Protein AF-A0A2G1XJL2-F1 (afdb_monomer_lite)

Radius of gyration: 14.79 Å; chains: 1; bounding box: 33×24×44 Å

Organism: Streptomyces cinnamoneus (NCBI:txid53446)

Foldseek 3Di:
DVVVVVVVLVVLLQVLLVVLLVLLVVLVPDDPVVSLVSSVVVLLVVLVVQLVVCPPDPCSVVSSVSSSVSNVNSNVVVSVVDDPDDPD

Sequence (88 aa):
MVVLALAALAVAFTTAFAFGRLVTWLTRGLPRVAGVLLSVLVTFASAYAVVWLTWPSYLSVLFMLLWWAGSLSGNVAAWLRRPAGRHA

Structure (mmCIF, N/CA/C/O backbone):
data_AF-A0A2G1XJL2-F1
#
_entry.id   AF-A0A2G1XJL2-F1
#
loop_
_atom_site.group_PDB
_atom_site.id
_atom_site.type_symbol
_atom_site.label_atom_id
_atom_site.label_alt_id
_atom_site.label_comp_id
_atom_site.label_asym_id
_atom_site.label_entity_id
_atom_site.label_seq_id
_atom_site.pdbx_PDB_ins_code
_atom_site.Cartn_x
_atom_site.Cartn_y
_atom_site.Cartn_z
_atom_site.occupancy
_atom_site.B_iso_or_equiv
_atom_site.auth_seq_id
_atom_site.auth_comp_id
_atom_site.auth_asym_id
_atom_site.auth_atom_id
_atom_site.pdbx_PDB_model_num
ATOM 1 N N . MET A 1 1 ? 13.308 12.346 -19.737 1.00 64.00 1 MET A N 1
ATOM 2 C CA . MET A 1 1 ? 12.908 10.946 -19.453 1.00 64.00 1 MET A CA 1
ATOM 3 C C . MET A 1 1 ? 12.857 10.631 -17.956 1.00 64.00 1 MET A C 1
ATOM 5 O O . MET A 1 1 ? 11.845 10.112 -17.513 1.00 64.00 1 MET A O 1
ATOM 9 N N . VAL A 1 2 ? 13.862 11.014 -17.157 1.00 76.69 2 VAL A N 1
ATOM 10 C CA . VAL A 1 2 ? 13.895 10.759 -15.695 1.00 76.69 2 VAL A CA 1
ATOM 11 C C . VAL A 1 2 ? 12.68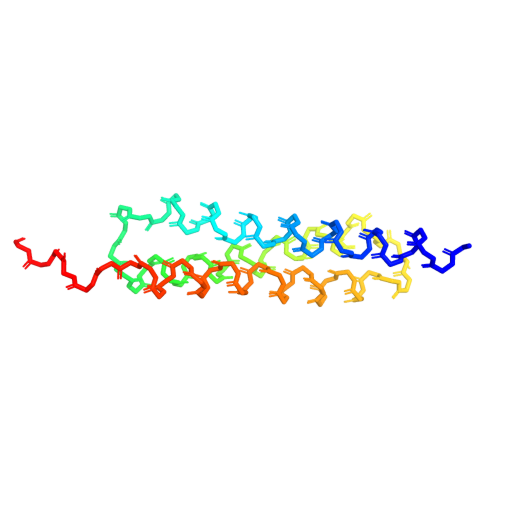8 11.338 -14.935 1.00 76.69 2 VAL A C 1
ATOM 13 O O . VAL A 1 2 ? 12.088 10.645 -14.123 1.00 76.69 2 VAL A O 1
ATOM 16 N N . VAL A 1 3 ? 12.271 12.571 -15.243 1.00 81.94 3 VAL A N 1
ATOM 17 C CA . VAL A 1 3 ? 11.124 13.228 -14.576 1.00 81.94 3 VAL A CA 1
ATOM 18 C C . VAL A 1 3 ? 9.808 12.468 -14.790 1.00 81.94 3 VAL A C 1
ATOM 20 O O . VAL A 1 3 ? 9.039 12.294 -13.852 1.00 81.94 3 VAL A O 1
ATOM 23 N N . LEU A 1 4 ? 9.571 11.964 -16.006 1.00 82.12 4 LEU A N 1
ATOM 24 C CA . LEU A 1 4 ? 8.383 11.166 -16.335 1.00 82.12 4 LEU A CA 1
ATOM 25 C C . LEU A 1 4 ? 8.363 9.832 -15.576 1.00 82.12 4 LEU A C 1
ATOM 27 O O . LEU A 1 4 ? 7.320 9.435 -15.063 1.00 82.12 4 LEU A O 1
ATOM 31 N N . ALA A 1 5 ? 9.517 9.171 -15.452 1.00 78.56 5 ALA A N 1
ATOM 32 C CA . ALA A 1 5 ? 9.638 7.931 -14.687 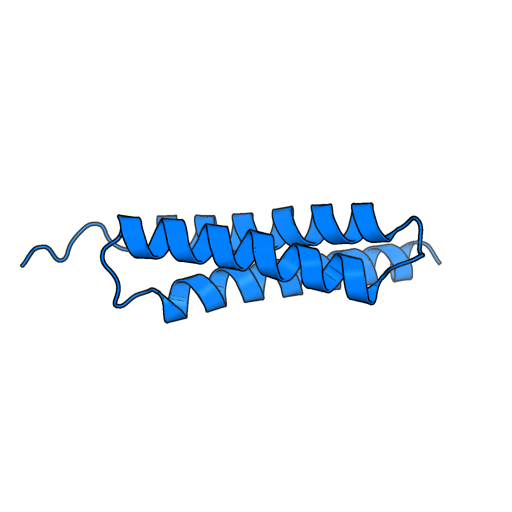1.00 78.56 5 ALA A CA 1
ATOM 33 C C . ALA A 1 5 ? 9.381 8.155 -13.186 1.00 78.56 5 ALA A C 1
ATOM 35 O O . ALA A 1 5 ? 8.654 7.387 -12.560 1.00 78.56 5 ALA A O 1
ATOM 36 N N . LEU A 1 6 ? 9.912 9.243 -12.619 1.00 82.56 6 LEU A N 1
ATOM 37 C CA . LEU A 1 6 ? 9.658 9.622 -11.226 1.00 82.56 6 LEU A CA 1
ATOM 38 C C . LEU A 1 6 ? 8.184 9.968 -10.984 1.00 82.56 6 LEU A C 1
ATOM 40 O O . LEU A 1 6 ? 7.614 9.536 -9.984 1.00 82.56 6 LEU A O 1
ATOM 44 N N . ALA A 1 7 ? 7.549 10.689 -11.911 1.00 85.19 7 ALA A N 1
ATOM 45 C CA . ALA A 1 7 ? 6.125 10.994 -11.834 1.00 85.19 7 ALA A CA 1
ATOM 46 C C . ALA A 1 7 ? 5.273 9.714 -11.857 1.00 85.19 7 ALA A C 1
ATOM 48 O O . ALA A 1 7 ? 4.372 9.567 -11.036 1.00 85.19 7 ALA A O 1
ATOM 49 N N . ALA A 1 8 ? 5.595 8.752 -12.726 1.00 82.88 8 ALA A N 1
ATOM 50 C CA . ALA A 1 8 ? 4.893 7.471 -12.787 1.00 82.88 8 ALA A CA 1
ATOM 51 C C . ALA A 1 8 ? 5.030 6.662 -11.483 1.00 82.88 8 ALA A C 1
ATOM 53 O O . ALA A 1 8 ? 4.040 6.128 -10.981 1.00 82.88 8 ALA A O 1
ATOM 54 N N . LEU A 1 9 ? 6.230 6.623 -10.892 1.00 83.50 9 LEU A N 1
ATOM 55 C CA . LEU A 1 9 ? 6.468 5.971 -9.598 1.00 83.50 9 LEU A CA 1
ATOM 56 C C . LEU A 1 9 ? 5.696 6.655 -8.461 1.00 83.50 9 LEU A C 1
ATOM 58 O O . LEU A 1 9 ? 5.085 5.977 -7.635 1.00 83.50 9 LEU A O 1
ATOM 62 N N . ALA A 1 10 ? 5.668 7.990 -8.441 1.00 86.44 10 ALA A N 1
ATOM 63 C CA . ALA A 1 10 ? 4.908 8.758 -7.460 1.00 86.44 10 ALA A CA 1
ATOM 64 C C . ALA A 1 10 ? 3.394 8.517 -7.590 1.00 86.44 10 ALA A C 1
ATOM 66 O O . ALA A 1 10 ? 2.704 8.349 -6.582 1.00 86.44 10 ALA A O 1
ATOM 67 N N . VAL A 1 11 ? 2.871 8.436 -8.817 1.00 87.25 11 VAL A N 1
ATOM 68 C CA . VAL A 1 11 ? 1.460 8.110 -9.078 1.00 87.25 11 VAL A CA 1
ATOM 69 C C . VAL A 1 11 ? 1.138 6.688 -8.617 1.00 87.25 11 VAL A C 1
ATOM 71 O O . VAL A 1 11 ? 0.151 6.482 -7.913 1.00 87.25 11 VAL A O 1
ATOM 74 N N . ALA A 1 12 ? 1.986 5.707 -8.928 1.00 84.75 12 ALA A N 1
ATOM 75 C CA . ALA A 1 12 ? 1.800 4.333 -8.463 1.00 84.75 12 ALA A CA 1
ATOM 76 C C 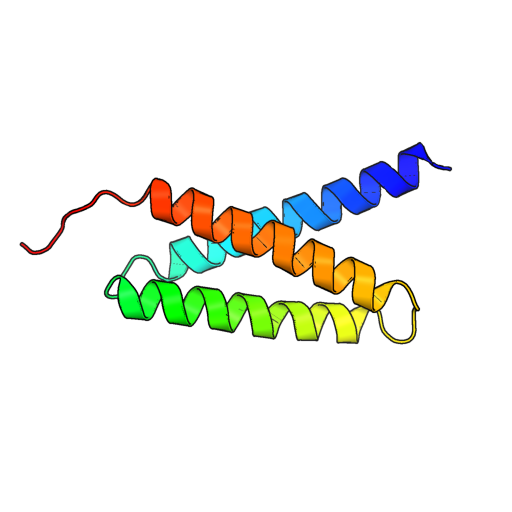. ALA A 1 12 ? 1.772 4.250 -6.927 1.00 84.75 12 ALA A C 1
ATOM 78 O O . ALA A 1 12 ? 0.867 3.645 -6.349 1.00 84.75 12 ALA A O 1
ATOM 79 N N . PHE A 1 13 ? 2.708 4.928 -6.257 1.00 84.25 13 PHE A N 1
ATOM 80 C CA . PHE A 1 13 ? 2.776 4.968 -4.798 1.00 84.25 13 PHE A CA 1
ATOM 81 C C . PHE A 1 13 ? 1.556 5.649 -4.165 1.00 84.25 13 PHE A C 1
ATOM 83 O O . PHE A 1 13 ? 0.963 5.123 -3.223 1.00 84.25 13 PHE A O 1
ATOM 90 N N . THR A 1 14 ? 1.149 6.810 -4.683 1.00 86.44 14 THR A N 1
ATOM 91 C CA . THR A 1 14 ? -0.021 7.549 -4.174 1.00 86.44 14 THR A CA 1
ATOM 92 C C . THR A 1 14 ? -1.322 6.779 -4.385 1.00 86.44 14 THR A C 1
ATOM 94 O O . THR A 1 14 ? -2.173 6.766 -3.494 1.00 86.44 14 THR A O 1
ATOM 97 N N . THR A 1 15 ? -1.450 6.064 -5.505 1.00 87.94 15 THR A N 1
ATOM 98 C CA . THR A 1 15 ? -2.587 5.173 -5.780 1.00 87.94 15 THR A CA 1
ATOM 99 C C . THR A 1 15 ? -2.625 4.012 -4.787 1.00 87.94 15 THR A C 1
ATOM 101 O O . THR A 1 15 ? -3.663 3.754 -4.175 1.00 87.94 15 THR A O 1
ATOM 104 N N . ALA A 1 16 ? -1.482 3.364 -4.544 1.00 86.75 16 ALA A N 1
ATOM 105 C CA . ALA A 1 16 ? -1.363 2.305 -3.545 1.00 86.75 16 ALA A CA 1
ATOM 106 C C . ALA A 1 16 ? -1.708 2.808 -2.131 1.00 86.75 16 ALA A C 1
ATOM 108 O O . ALA A 1 16 ? -2.440 2.155 -1.387 1.00 86.75 16 ALA A O 1
ATOM 109 N N . PHE A 1 17 ? -1.247 4.007 -1.769 1.00 83.44 17 PHE A N 1
ATOM 110 C CA . PHE A 1 17 ? -1.565 4.649 -0.493 1.00 83.44 17 PHE A CA 1
ATOM 111 C C . PHE A 1 17 ? -3.060 4.932 -0.326 1.00 83.44 17 PHE A C 1
ATOM 113 O O . PHE A 1 17 ? -3.640 4.644 0.729 1.00 83.44 17 PHE A O 1
ATOM 120 N N . ALA A 1 18 ? -3.707 5.461 -1.366 1.00 87.12 18 ALA A N 1
ATOM 121 C CA . ALA A 1 18 ? -5.150 5.668 -1.380 1.00 87.12 18 ALA A CA 1
ATOM 122 C C . ALA A 1 18 ? -5.909 4.340 -1.237 1.00 87.12 18 ALA A C 1
ATOM 124 O O . ALA A 1 18 ? -6.865 4.271 -0.463 1.00 87.12 18 ALA A O 1
ATOM 125 N N . PHE A 1 19 ? -5.441 3.275 -1.896 1.00 86.31 19 PHE A N 1
ATOM 126 C CA . PHE A 1 19 ? -6.013 1.936 -1.777 1.00 86.31 19 PHE A CA 1
ATOM 127 C C . PHE A 1 19 ? -5.939 1.404 -0.340 1.00 86.31 19 PHE A C 1
ATOM 129 O O . PHE A 1 19 ? -6.963 1.010 0.213 1.00 86.31 19 PHE A O 1
ATOM 136 N N . GLY A 1 20 ? -4.780 1.484 0.322 1.00 80.56 20 GLY A N 1
ATOM 137 C CA . GLY A 1 20 ? -4.650 1.095 1.734 1.00 80.56 20 GLY A CA 1
ATOM 138 C C . GLY A 1 20 ? -5.636 1.843 2.640 1.00 80.56 20 GLY A C 1
ATOM 139 O O . GLY A 1 20 ? -6.361 1.246 3.440 1.00 80.56 20 GLY A O 1
ATOM 140 N N . ARG A 1 21 ? -5.772 3.161 2.446 1.00 82.75 21 ARG A N 1
ATOM 141 C CA . ARG A 1 21 ? -6.772 3.970 3.166 1.00 82.75 21 ARG A CA 1
ATOM 142 C C . ARG A 1 21 ? -8.216 3.577 2.853 1.00 82.75 21 ARG A C 1
ATOM 144 O O . ARG A 1 21 ? -9.058 3.669 3.743 1.00 82.75 21 ARG A O 1
ATOM 151 N N . LEU A 1 22 ? -8.522 3.162 1.628 1.00 85.44 22 LEU A N 1
ATOM 152 C CA . LEU A 1 22 ? -9.856 2.703 1.247 1.00 85.44 22 LEU A CA 1
ATOM 153 C C . LEU A 1 22 ? -10.196 1.381 1.938 1.00 85.44 22 LEU A C 1
ATOM 155 O O . LEU A 1 22 ? -11.248 1.272 2.562 1.00 85.44 22 LEU A O 1
ATOM 159 N N . VAL A 1 23 ? -9.278 0.412 1.903 1.00 83.25 23 VAL A N 1
ATOM 160 C CA . VAL A 1 23 ? -9.442 -0.895 2.557 1.00 83.25 23 VAL A CA 1
ATOM 161 C C . VAL A 1 23 ? -9.698 -0.706 4.047 1.00 83.25 23 VAL A C 1
ATOM 163 O O . VAL A 1 23 ? -10.648 -1.252 4.598 1.00 83.25 23 VAL A O 1
ATOM 166 N N . THR A 1 24 ? -8.922 0.166 4.686 1.00 81.81 24 THR A N 1
ATOM 167 C CA . THR A 1 24 ? -9.191 0.613 6.055 1.00 81.81 24 THR A CA 1
ATOM 168 C C . THR A 1 24 ? -10.625 1.066 6.255 1.00 81.81 24 THR A C 1
ATOM 170 O O . THR A 1 24 ? -11.241 0.796 7.282 1.00 81.81 24 THR A O 1
ATOM 173 N N . TRP A 1 25 ? -11.082 1.944 5.369 1.00 80.88 25 TRP A N 1
ATOM 174 C CA . TRP A 1 25 ? -12.313 2.679 5.548 1.00 80.88 25 TRP A CA 1
ATOM 175 C C . TRP A 1 25 ? -13.486 1.707 5.481 1.00 80.88 25 TRP A C 1
ATOM 177 O O . TRP A 1 25 ? -14.352 1.745 6.351 1.00 80.88 25 TRP A O 1
ATOM 187 N N . LEU A 1 26 ? -13.407 0.752 4.553 1.00 81.56 26 LEU A N 1
ATOM 188 C CA . LEU A 1 26 ? -14.329 -0.371 4.424 1.00 81.56 26 LEU A CA 1
ATOM 189 C C . LEU A 1 26 ? -14.310 -1.288 5.658 1.00 81.56 26 LEU A C 1
ATOM 191 O O . LEU A 1 26 ? -15.359 -1.745 6.098 1.00 81.56 26 LEU A O 1
ATOM 195 N N . THR A 1 27 ? -13.154 -1.497 6.296 1.00 81.06 27 THR A N 1
ATOM 196 C CA . THR A 1 27 ? -13.045 -2.324 7.514 1.00 81.06 27 THR A CA 1
ATOM 197 C C . THR A 1 27 ? -13.309 -1.566 8.820 1.00 81.06 27 THR A C 1
ATOM 199 O O . THR A 1 27 ? -12.964 -2.056 9.900 1.00 81.06 27 THR A O 1
ATOM 202 N N . ARG A 1 28 ? -13.876 -0.350 8.785 1.00 73.38 28 ARG A N 1
ATOM 203 C CA . ARG A 1 28 ? -14.141 0.448 10.004 1.00 73.38 28 ARG A CA 1
ATOM 204 C C . ARG A 1 28 ? -15.230 -0.128 10.901 1.00 73.38 28 ARG A C 1
ATOM 206 O O . ARG A 1 28 ? -15.175 0.119 12.099 1.00 73.38 28 ARG A O 1
ATOM 213 N N . GLY A 1 29 ? -16.174 -0.881 10.341 1.00 73.88 29 GLY A N 1
ATOM 214 C CA . GLY A 1 29 ? -17.238 -1.539 11.108 1.00 73.88 29 GLY A CA 1
ATOM 215 C C . GLY A 1 29 ? -16.802 -2.825 11.815 1.00 73.88 29 GLY A C 1
ATOM 216 O O . GLY A 1 29 ? -17.564 -3.368 12.605 1.00 73.88 29 GLY A O 1
ATOM 217 N N . LEU A 1 30 ? -15.592 -3.321 11.538 1.00 78.44 30 LEU A N 1
ATOM 218 C CA . LEU A 1 30 ? -15.087 -4.571 12.100 1.00 78.44 30 LEU A CA 1
ATOM 219 C C . LEU A 1 30 ? -14.332 -4.343 13.417 1.00 78.44 30 LEU A C 1
ATOM 221 O O . LEU A 1 30 ? -13.705 -3.290 13.597 1.00 78.44 30 LEU A O 1
ATOM 225 N N . PRO A 1 31 ? -14.303 -5.351 14.313 1.00 80.12 31 PRO A N 1
ATOM 226 C CA . PRO A 1 31 ? -13.440 -5.322 15.485 1.00 80.12 31 PRO A CA 1
ATO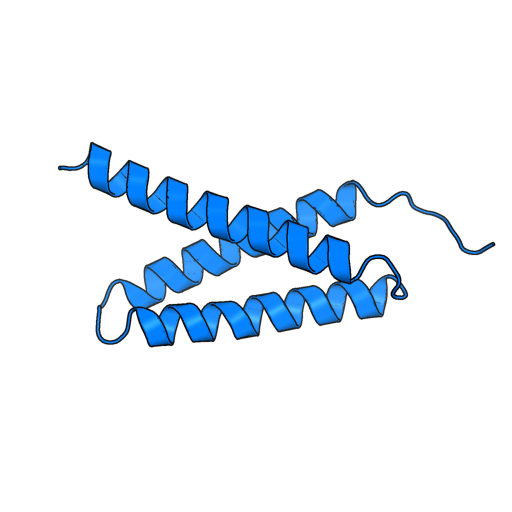M 227 C C . PRO A 1 31 ? -11.986 -5.088 15.061 1.00 80.12 31 PRO A C 1
ATOM 229 O O . PRO A 1 31 ? -11.528 -5.625 14.051 1.00 80.12 31 PRO A O 1
ATOM 232 N N . ARG A 1 32 ? -11.258 -4.264 15.830 1.00 75.50 32 ARG A N 1
ATOM 233 C CA . ARG A 1 32 ? -9.930 -3.731 15.462 1.00 75.50 32 ARG A CA 1
ATOM 234 C C . ARG A 1 32 ? -8.988 -4.788 14.888 1.00 75.50 32 ARG A C 1
ATOM 236 O O . ARG A 1 32 ? -8.427 -4.567 13.823 1.00 75.50 32 ARG A O 1
ATOM 243 N N . VAL A 1 33 ? -8.856 -5.927 15.566 1.00 80.56 33 VAL A N 1
ATOM 244 C CA . VAL A 1 33 ? -7.951 -7.014 15.164 1.00 80.56 33 VAL A CA 1
ATOM 245 C C . VAL A 1 33 ? -8.362 -7.617 13.819 1.00 80.56 33 VAL A C 1
ATOM 247 O O . VAL A 1 33 ? -7.529 -7.725 12.923 1.00 80.56 33 VAL A O 1
ATOM 250 N N . ALA A 1 34 ? -9.648 -7.927 13.631 1.00 80.56 34 ALA A N 1
ATOM 251 C CA . ALA A 1 34 ? -10.158 -8.448 12.362 1.00 80.56 34 ALA A CA 1
ATOM 252 C C . ALA A 1 34 ? -10.006 -7.424 11.227 1.00 80.56 34 ALA A C 1
ATOM 254 O O . ALA A 1 34 ? -9.609 -7.776 10.120 1.00 80.56 34 ALA A O 1
ATOM 255 N N . GLY A 1 35 ? -10.257 -6.144 11.517 1.00 81.50 35 GLY A N 1
ATOM 256 C CA . GLY A 1 35 ? -10.077 -5.059 10.560 1.00 81.50 35 GLY A CA 1
ATOM 257 C C . GLY A 1 35 ? -8.627 -4.919 10.094 1.00 81.50 35 GLY A C 1
ATOM 258 O O . GLY A 1 35 ? -8.409 -4.754 8.896 1.00 81.50 35 GLY A O 1
ATOM 259 N N . VAL A 1 36 ? -7.654 -5.028 11.008 1.00 82.94 36 VAL A N 1
ATOM 260 C CA . VAL A 1 36 ? -6.205 -4.989 10.718 1.00 82.94 36 VAL A CA 1
ATOM 261 C C . VAL A 1 36 ? -5.773 -6.212 9.907 1.00 82.94 36 VAL A C 1
ATOM 263 O O . VAL A 1 36 ? -5.109 -6.066 8.886 1.00 82.94 36 VAL A O 1
ATOM 266 N N . LEU A 1 37 ? -6.170 -7.416 10.322 1.00 86.25 37 LEU A N 1
ATOM 267 C CA . LEU A 1 37 ? -5.805 -8.645 9.614 1.00 86.25 37 LEU A CA 1
ATOM 268 C C . LEU A 1 37 ? -6.361 -8.658 8.190 1.00 86.25 37 LEU A C 1
ATOM 270 O O . LEU A 1 37 ? -5.625 -8.939 7.248 1.00 86.25 37 LEU A O 1
ATOM 274 N N . LEU A 1 38 ? -7.631 -8.283 8.016 1.00 85.88 38 LEU A N 1
ATOM 275 C CA . LEU A 1 38 ? -8.270 -8.237 6.703 1.00 85.88 38 LEU A CA 1
ATOM 276 C C . LEU A 1 38 ? -7.609 -7.205 5.786 1.00 85.88 38 LEU A C 1
ATOM 278 O O . LEU A 1 38 ? -7.391 -7.465 4.609 1.00 85.88 38 LEU A O 1
ATOM 282 N N . SER A 1 39 ? -7.259 -6.039 6.320 1.00 84.12 39 SER A N 1
ATOM 283 C CA . SER A 1 39 ? -6.617 -4.987 5.530 1.00 84.12 39 SER A CA 1
ATOM 284 C C . SER A 1 39 ? -5.196 -5.349 5.107 1.00 84.12 39 SER A C 1
ATOM 286 O O . SER A 1 39 ? -4.818 -5.077 3.966 1.00 84.12 39 SER A O 1
ATOM 288 N N . VAL A 1 40 ? -4.438 -6.035 5.965 1.00 85.81 40 VAL A N 1
ATOM 289 C CA . VAL A 1 40 ? -3.153 -6.639 5.589 1.00 85.81 40 VAL A CA 1
ATOM 290 C C . VAL A 1 40 ? -3.364 -7.708 4.515 1.00 85.81 40 VAL A C 1
ATOM 292 O O . VAL A 1 40 ? -2.724 -7.643 3.470 1.00 85.81 40 VAL A O 1
ATOM 295 N N . LEU A 1 41 ? -4.310 -8.632 4.702 1.00 89.44 41 LEU A N 1
ATOM 296 C CA . LEU A 1 41 ? -4.595 -9.702 3.740 1.00 89.44 41 LEU A CA 1
ATOM 297 C C . LEU A 1 41 ? -4.943 -9.149 2.347 1.00 89.44 41 LEU A C 1
ATOM 299 O O . LEU A 1 41 ? -4.367 -9.568 1.346 1.00 89.44 41 LEU A O 1
ATOM 303 N N . VAL A 1 42 ? -5.836 -8.158 2.281 1.00 87.56 42 VAL A N 1
ATOM 304 C CA . VAL A 1 42 ? -6.241 -7.494 1.030 1.00 87.56 42 VAL A CA 1
ATOM 305 C C . VAL A 1 42 ? -5.069 -6.742 0.392 1.00 87.56 42 VAL A C 1
ATOM 307 O O . VAL A 1 42 ? -4.924 -6.725 -0.831 1.00 87.56 42 VAL A O 1
ATOM 310 N N . THR A 1 43 ? -4.191 -6.155 1.202 1.00 86.94 43 THR A N 1
ATOM 311 C CA . THR A 1 43 ? -2.963 -5.507 0.723 1.00 86.94 43 THR A CA 1
ATOM 312 C C . THR A 1 43 ? -2.016 -6.513 0.061 1.00 86.94 43 THR A C 1
ATOM 314 O O . THR A 1 43 ? -1.527 -6.266 -1.041 1.00 86.94 43 THR A O 1
ATOM 317 N N . PHE A 1 44 ? -1.812 -7.680 0.675 1.00 84.44 44 PHE A N 1
ATOM 318 C CA . PHE A 1 44 ? -1.007 -8.753 0.088 1.00 84.44 44 PHE A CA 1
ATOM 319 C C . PHE A 1 44 ? -1.641 -9.322 -1.189 1.00 84.44 44 PHE A C 1
ATOM 321 O O . PHE A 1 44 ? -0.952 -9.456 -2.200 1.00 84.44 44 PHE A O 1
ATOM 328 N N . ALA A 1 45 ? -2.950 -9.582 -1.179 1.00 88.75 45 ALA A N 1
ATOM 329 C CA . ALA A 1 45 ? -3.671 -10.112 -2.336 1.00 88.75 45 ALA A CA 1
ATOM 330 C C . ALA A 1 45 ? -3.680 -9.136 -3.528 1.00 88.75 45 ALA A C 1
ATOM 332 O O . ALA A 1 45 ? -3.445 -9.535 -4.666 1.00 88.75 45 ALA A O 1
ATOM 333 N N . SER A 1 46 ? -3.897 -7.842 -3.280 1.00 87.62 46 SER A N 1
ATOM 334 C CA . SER A 1 46 ? -3.887 -6.824 -4.343 1.00 87.62 46 SER A CA 1
ATOM 335 C C . SER A 1 46 ? -2.506 -6.634 -4.971 1.00 87.62 46 SER A C 1
ATOM 337 O O . SER A 1 46 ? -2.412 -6.428 -6.177 1.00 87.62 46 SER A O 1
ATOM 339 N N . ALA A 1 47 ? -1.425 -6.773 -4.200 1.00 84.56 47 ALA A N 1
ATOM 340 C CA . ALA A 1 47 ? -0.074 -6.717 -4.751 1.00 84.56 47 ALA A CA 1
ATOM 341 C C . ALA A 1 47 ? 0.200 -7.858 -5.737 1.00 84.56 47 ALA A C 1
ATOM 343 O O . ALA A 1 47 ? 0.851 -7.645 -6.756 1.00 84.56 47 ALA A O 1
ATOM 344 N N . TYR A 1 48 ? -0.345 -9.049 -5.473 1.00 84.56 48 TYR A N 1
ATOM 345 C CA . TYR A 1 48 ? -0.265 -10.168 -6.408 1.00 84.56 48 TYR A CA 1
ATOM 346 C C . TYR A 1 48 ? -0.979 -9.856 -7.734 1.00 84.56 48 TYR A C 1
ATOM 348 O O . TYR A 1 48 ? -0.453 -10.168 -8.801 1.00 84.56 48 TYR A O 1
ATOM 356 N N . ALA A 1 49 ? -2.123 -9.163 -7.689 1.00 85.25 49 ALA A N 1
ATOM 357 C CA . ALA A 1 49 ? -2.804 -8.694 -8.897 1.00 85.25 49 ALA A CA 1
ATOM 358 C C . ALA A 1 49 ? -1.954 -7.683 -9.691 1.00 85.25 49 ALA A C 1
ATOM 360 O O . ALA A 1 49 ? -1.896 -7.759 -10.916 1.00 85.25 49 ALA A O 1
ATOM 361 N N . VAL A 1 50 ? -1.236 -6.781 -9.010 1.00 83.50 50 VAL A N 1
ATOM 362 C CA . VAL A 1 50 ? -0.306 -5.838 -9.662 1.00 83.50 50 VAL A CA 1
ATOM 363 C C . VAL A 1 50 ? 0.849 -6.570 -10.347 1.00 83.50 50 VAL A C 1
ATOM 365 O O . VAL A 1 50 ? 1.202 -6.223 -11.474 1.00 83.50 50 VAL A O 1
ATOM 368 N N . VAL A 1 51 ? 1.411 -7.603 -9.712 1.00 86.50 51 VAL A N 1
ATOM 369 C CA . VAL A 1 51 ? 2.441 -8.454 -10.335 1.00 86.50 51 VAL A CA 1
ATOM 370 C C . VAL A 1 51 ? 1.897 -9.109 -11.593 1.00 86.50 51 VAL A C 1
ATOM 372 O O . VAL A 1 51 ? 2.534 -9.031 -12.634 1.00 86.50 51 VAL A O 1
ATOM 375 N N . TRP A 1 52 ? 0.703 -9.697 -11.525 1.00 86.69 52 TRP A N 1
ATOM 376 C CA . TRP A 1 52 ? 0.066 -10.324 -12.682 1.00 86.69 52 TRP A CA 1
ATOM 377 C C . TRP A 1 52 ? -0.146 -9.353 -13.849 1.00 86.69 52 TRP A C 1
ATOM 379 O O . TRP A 1 52 ? 0.084 -9.723 -14.994 1.00 86.69 52 TRP A O 1
ATOM 389 N N . LEU A 1 53 ? -0.535 -8.106 -13.562 1.00 84.00 53 LEU A N 1
ATOM 390 C CA . LEU A 1 53 ? -0.738 -7.061 -14.574 1.00 84.00 53 LEU A CA 1
ATOM 391 C C . LEU A 1 53 ? 0.563 -6.554 -15.207 1.00 84.00 53 LEU A C 1
ATOM 393 O O . LEU A 1 53 ? 0.541 -6.024 -16.314 1.00 84.00 53 LEU A O 1
ATOM 397 N N . THR A 1 54 ? 1.681 -6.661 -14.491 1.00 84.31 54 THR A N 1
ATOM 398 C CA . THR A 1 54 ? 2.987 -6.157 -14.941 1.00 84.31 54 THR A CA 1
ATOM 399 C C . THR A 1 54 ? 3.895 -7.260 -15.482 1.00 84.31 54 THR A C 1
ATOM 401 O O . THR A 1 54 ? 4.876 -6.966 -16.171 1.00 84.31 54 THR A O 1
ATOM 404 N N . TRP A 1 55 ? 3.549 -8.527 -15.242 1.00 83.62 55 TRP A N 1
ATOM 405 C CA . TRP A 1 55 ? 4.256 -9.693 -15.757 1.00 83.62 55 TRP A CA 1
ATOM 406 C C . TRP A 1 55 ? 4.184 -9.748 -17.298 1.00 83.62 55 TRP A C 1
ATOM 408 O O . TRP A 1 55 ? 3.133 -9.453 -17.866 1.00 83.62 55 TRP A O 1
ATOM 418 N N . PRO A 1 56 ? 5.274 -10.114 -18.007 1.00 82.81 56 PRO A N 1
ATOM 419 C CA . PRO A 1 56 ? 6.557 -10.623 -17.511 1.00 82.81 56 PRO A CA 1
ATOM 420 C C . PRO A 1 56 ? 7.656 -9.565 -17.308 1.00 82.81 56 PRO A C 1
ATOM 422 O O . PRO A 1 56 ? 8.838 -9.898 -17.312 1.00 82.81 56 PRO A O 1
ATOM 425 N N . SER A 1 57 ? 7.317 -8.288 -17.120 1.00 86.50 57 SER A N 1
ATOM 426 C CA . SER A 1 57 ? 8.326 -7.235 -16.953 1.00 86.50 57 SER A CA 1
ATOM 427 C C . SER A 1 57 ? 9.203 -7.452 -15.712 1.00 86.50 57 SER A C 1
ATOM 429 O O . SER A 1 57 ? 8.696 -7.735 -14.625 1.00 86.50 57 SER A O 1
ATOM 431 N N . TYR A 1 58 ? 10.513 -7.207 -15.818 1.00 81.06 58 TYR A N 1
ATOM 432 C CA . TYR A 1 58 ? 11.421 -7.180 -14.657 1.00 81.06 58 TYR A CA 1
ATOM 433 C C . TYR A 1 58 ? 11.028 -6.122 -13.613 1.00 81.06 58 TYR A C 1
ATOM 435 O O . TYR A 1 58 ? 11.374 -6.237 -12.439 1.00 81.06 58 TYR A O 1
ATOM 443 N N . LEU A 1 59 ? 10.255 -5.109 -14.018 1.00 83.38 59 LEU A N 1
ATOM 444 C CA . LEU A 1 59 ? 9.741 -4.077 -13.120 1.00 83.38 59 LEU A CA 1
ATOM 445 C C . LEU A 1 59 ? 8.577 -4.564 -12.243 1.00 83.38 59 LEU A C 1
ATOM 447 O O . LEU A 1 59 ? 8.212 -3.858 -11.30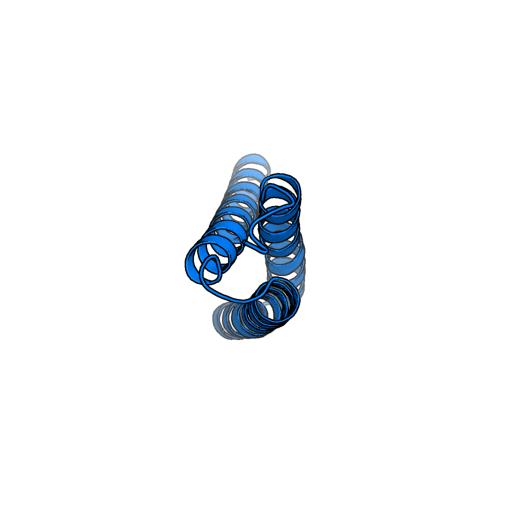7 1.00 83.38 59 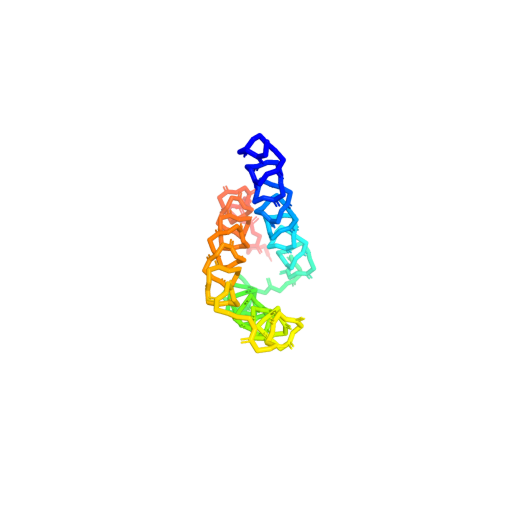LEU A O 1
ATOM 451 N N . SER A 1 60 ? 8.014 -5.752 -12.489 1.00 83.44 60 SER A N 1
ATOM 452 C CA . SER A 1 60 ? 6.859 -6.272 -11.735 1.00 83.44 60 SER A CA 1
ATOM 453 C C . SER A 1 60 ? 7.138 -6.361 -10.236 1.00 83.44 60 SER A C 1
ATOM 455 O O . SER A 1 60 ? 6.310 -5.971 -9.416 1.00 83.44 60 SER A O 1
ATOM 457 N N . VAL A 1 61 ? 8.345 -6.806 -9.869 1.00 84.69 61 VAL A N 1
ATOM 458 C CA . VAL A 1 61 ? 8.779 -6.894 -8.467 1.00 84.69 61 VAL A CA 1
ATOM 459 C C . VAL A 1 61 ? 8.919 -5.502 -7.851 1.00 84.69 61 VAL A C 1
ATOM 461 O O . VAL A 1 61 ? 8.504 -5.280 -6.717 1.00 84.69 61 VAL A O 1
ATOM 464 N N . LEU A 1 62 ? 9.449 -4.534 -8.604 1.00 86.06 62 LEU A N 1
ATOM 465 C CA . LEU A 1 62 ? 9.558 -3.152 -8.140 1.00 86.06 62 LEU A CA 1
ATOM 466 C C . LEU A 1 62 ? 8.169 -2.545 -7.893 1.00 86.06 62 LEU A C 1
ATOM 468 O O . LEU A 1 62 ? 7.931 -1.976 -6.830 1.00 86.06 62 LEU A O 1
ATOM 472 N N . PHE A 1 63 ? 7.236 -2.713 -8.834 1.00 84.69 63 PHE A N 1
ATOM 473 C CA . PHE A 1 63 ? 5.852 -2.256 -8.684 1.00 84.69 63 PHE A CA 1
ATOM 474 C C . PHE A 1 63 ? 5.139 -2.932 -7.515 1.00 84.69 63 PHE A C 1
ATOM 476 O O . PHE A 1 63 ? 4.417 -2.261 -6.782 1.00 84.69 63 PHE A O 1
ATOM 483 N N . MET A 1 64 ? 5.382 -4.223 -7.290 1.00 87.62 64 MET A N 1
ATOM 484 C CA . MET A 1 64 ? 4.873 -4.956 -6.132 1.00 87.62 64 MET A CA 1
ATOM 485 C C . MET A 1 64 ? 5.371 -4.358 -4.814 1.00 87.62 64 MET A C 1
ATOM 487 O O . MET A 1 64 ? 4.570 -4.103 -3.916 1.00 87.62 64 MET A O 1
ATOM 491 N N . LEU A 1 65 ? 6.676 -4.086 -4.703 1.00 88.25 65 LEU A N 1
ATOM 492 C CA . LEU A 1 65 ? 7.270 -3.483 -3.507 1.00 88.25 65 LEU A CA 1
ATOM 493 C C . LEU A 1 65 ? 6.743 -2.064 -3.265 1.00 88.25 65 LEU A C 1
ATOM 495 O O . LEU A 1 65 ? 6.399 -1.723 -2.134 1.00 88.25 65 LEU A O 1
ATOM 499 N N . LEU A 1 66 ? 6.623 -1.252 -4.320 1.00 88.88 66 LEU A N 1
ATOM 500 C CA . LEU A 1 66 ? 6.014 0.079 -4.245 1.00 88.88 66 LEU A CA 1
ATOM 501 C C . LEU A 1 66 ? 4.545 0.012 -3.827 1.00 88.88 66 LEU A C 1
ATOM 503 O O . LEU A 1 66 ? 4.106 0.818 -3.004 1.00 88.88 66 LEU A O 1
ATOM 507 N N . TRP A 1 67 ? 3.797 -0.956 -4.358 1.00 90.19 67 TRP A N 1
ATOM 508 C CA . TRP A 1 67 ? 2.402 -1.171 -4.001 1.00 90.19 67 TRP A CA 1
ATOM 509 C C . TRP A 1 67 ? 2.262 -1.545 -2.529 1.00 90.19 67 TRP A C 1
ATOM 511 O O . TRP A 1 67 ? 1.466 -0.932 -1.818 1.00 90.19 67 TRP A O 1
ATOM 521 N N . TRP A 1 68 ? 3.069 -2.487 -2.036 1.00 89.50 68 TRP A N 1
ATOM 522 C CA . TRP A 1 68 ? 3.124 -2.832 -0.614 1.00 89.50 68 TRP A CA 1
ATOM 523 C C . TRP A 1 68 ? 3.480 -1.636 0.255 1.00 89.50 68 TRP A C 1
ATOM 525 O O . TRP A 1 68 ? 2.750 -1.349 1.199 1.00 89.50 68 TRP A O 1
ATOM 535 N N . ALA A 1 69 ? 4.553 -0.917 -0.073 1.00 88.69 69 ALA A N 1
ATOM 536 C CA . ALA A 1 69 ? 4.991 0.235 0.704 1.00 88.69 69 ALA A CA 1
ATOM 537 C C . ALA A 1 69 ? 3.884 1.296 0.796 1.00 88.69 69 ALA A C 1
ATOM 539 O O . ALA A 1 69 ? 3.513 1.702 1.896 1.00 88.69 69 ALA A O 1
ATOM 540 N N . GLY A 1 70 ? 3.291 1.685 -0.338 1.00 86.81 70 GLY A N 1
ATOM 541 C CA . GLY A 1 70 ? 2.236 2.696 -0.371 1.00 86.81 70 GLY A CA 1
ATOM 542 C C . GLY A 1 70 ? 0.993 2.264 0.402 1.00 86.81 70 GLY A C 1
ATOM 543 O O . GLY A 1 70 ? 0.531 2.976 1.296 1.00 86.81 70 GLY A O 1
ATOM 544 N N . SER A 1 71 ? 0.467 1.076 0.110 1.00 87.19 71 SER A N 1
ATOM 545 C CA . SER A 1 71 ? -0.758 0.570 0.740 1.00 87.19 71 SER A CA 1
ATOM 546 C C . SER A 1 71 ? -0.598 0.293 2.235 1.00 87.19 71 SER A C 1
ATOM 548 O O . SER A 1 71 ? -1.471 0.682 3.014 1.00 87.19 71 SER A O 1
ATOM 550 N N . LEU A 1 72 ? 0.523 -0.279 2.684 1.00 87.50 72 LEU A N 1
ATOM 551 C CA . LEU A 1 72 ? 0.819 -0.446 4.111 1.00 87.50 72 LEU A CA 1
ATOM 552 C C . LEU A 1 72 ? 0.926 0.905 4.817 1.00 87.50 72 LEU A C 1
ATOM 554 O O . LEU A 1 72 ? 0.297 1.083 5.859 1.00 87.50 72 LEU A O 1
ATOM 558 N N . SER A 1 73 ? 1.631 1.886 4.242 1.00 88.62 73 SER A N 1
ATOM 559 C CA . SER A 1 73 ? 1.667 3.244 4.796 1.00 88.62 73 SER A CA 1
ATOM 560 C C . SER A 1 73 ? 0.268 3.863 4.888 1.00 88.62 73 SER A C 1
ATOM 562 O O . SER A 1 73 ? -0.043 4.518 5.882 1.00 88.62 73 SER A O 1
ATOM 564 N N . GLY A 1 74 ? -0.599 3.625 3.898 1.00 83.94 74 GLY A N 1
ATOM 565 C CA . GLY A 1 74 ? -1.994 4.075 3.899 1.00 83.94 74 GLY A CA 1
ATOM 566 C C . GLY A 1 74 ? -2.824 3.456 5.023 1.00 83.94 74 GLY A C 1
ATOM 567 O O . GLY A 1 74 ? -3.527 4.175 5.738 1.00 83.94 74 GLY A O 1
ATOM 568 N N . ASN A 1 75 ? -2.692 2.142 5.219 1.00 85.06 75 ASN A N 1
ATOM 569 C CA . ASN A 1 75 ? -3.304 1.412 6.330 1.00 85.06 75 ASN A CA 1
ATOM 570 C C . ASN A 1 75 ? -2.806 1.954 7.682 1.00 85.06 75 ASN A C 1
ATOM 572 O O . ASN A 1 75 ? -3.604 2.377 8.516 1.00 85.06 75 ASN A O 1
ATOM 576 N N . VAL A 1 76 ? -1.486 2.046 7.880 1.00 84.62 76 VAL A N 1
ATOM 577 C CA . VAL A 1 76 ? -0.874 2.544 9.126 1.00 84.62 76 VAL A CA 1
ATOM 578 C C . VAL A 1 76 ? -1.319 3.972 9.435 1.00 84.62 76 VAL A C 1
ATOM 580 O O . VAL A 1 76 ? -1.778 4.250 10.544 1.00 84.62 76 VAL A O 1
ATOM 583 N N . ALA A 1 77 ? -1.266 4.875 8.451 1.00 84.81 77 ALA A N 1
ATOM 584 C CA . ALA A 1 77 ? -1.708 6.258 8.613 1.00 84.81 77 ALA A CA 1
ATOM 585 C C . ALA A 1 77 ? -3.175 6.345 9.049 1.00 84.81 77 ALA A C 1
ATOM 587 O O . ALA A 1 77 ? -3.557 7.241 9.804 1.00 84.81 77 ALA A O 1
ATOM 588 N N . ALA A 1 78 ? -4.010 5.417 8.589 1.00 82.44 78 ALA A N 1
ATOM 589 C CA . ALA A 1 78 ? -5.401 5.372 8.979 1.00 82.44 78 ALA A CA 1
ATOM 590 C C . ALA A 1 78 ? -5.629 4.635 10.316 1.00 82.44 78 ALA A C 1
ATOM 592 O O . ALA A 1 78 ? -6.620 4.946 10.978 1.00 82.44 78 ALA A O 1
ATOM 593 N N . TRP A 1 79 ? -4.731 3.746 10.776 1.00 81.56 79 TRP A N 1
ATOM 594 C CA . TRP A 1 79 ? -4.819 3.111 12.113 1.00 81.56 79 TRP A CA 1
ATOM 595 C C . TRP A 1 79 ? -4.497 4.128 13.185 1.00 81.56 79 TRP A C 1
ATOM 597 O O . TRP A 1 79 ? -5.245 4.247 14.151 1.00 81.56 79 TRP A O 1
ATOM 607 N N . LEU A 1 80 ? -3.443 4.913 12.961 1.00 81.50 80 LEU A N 1
ATOM 608 C CA . LEU A 1 80 ? -3.037 6.001 13.847 1.00 81.50 80 LEU A CA 1
ATOM 609 C C . LEU A 1 80 ? -4.146 7.046 14.020 1.00 81.50 80 LEU A C 1
ATOM 611 O O . LEU A 1 80 ? -4.268 7.655 15.075 1.00 81.50 80 LEU A O 1
ATOM 615 N N . ARG A 1 81 ? -4.991 7.226 12.999 1.00 76.62 81 ARG A N 1
ATOM 616 C CA . ARG A 1 81 ? -6.140 8.141 13.035 1.00 76.62 81 ARG A CA 1
ATOM 617 C C . ARG A 1 81 ? -7.435 7.502 13.550 1.00 76.62 81 ARG A C 1
ATOM 619 O O . ARG A 1 81 ? -8.432 8.212 13.659 1.00 76.62 81 ARG A O 1
ATOM 626 N N . ARG A 1 82 ? -7.481 6.191 13.833 1.00 64.00 82 ARG A N 1
ATOM 627 C CA . ARG A 1 82 ? -8.670 5.557 14.433 1.00 64.00 82 ARG A CA 1
ATOM 628 C C . ARG A 1 82 ? -8.660 5.822 15.947 1.00 64.00 82 ARG A C 1
ATOM 630 O O . ARG A 1 82 ? -7.801 5.255 16.625 1.00 64.00 82 ARG A O 1
ATOM 637 N N . PRO A 1 83 ? -9.612 6.601 16.500 1.00 56.59 83 PRO A N 1
ATOM 638 C CA . PRO A 1 83 ? -9.667 6.857 17.937 1.00 56.59 83 PRO A CA 1
ATOM 639 C C . PRO A 1 83 ? -9.719 5.542 18.726 1.00 56.59 83 PRO A C 1
ATOM 641 O O . PRO A 1 83 ? -10.413 4.591 18.353 1.00 56.59 83 PRO A O 1
ATOM 644 N N . ALA A 1 84 ? -8.926 5.466 19.794 1.00 54.75 84 ALA A N 1
ATOM 645 C CA . ALA A 1 84 ? -8.981 4.385 20.765 1.00 54.75 84 ALA A CA 1
ATOM 646 C C . ALA A 1 84 ? -10.259 4.509 21.586 1.00 54.75 84 ALA A C 1
ATOM 648 O O . ALA A 1 84 ? -10.293 5.218 22.578 1.00 54.75 84 ALA A O 1
ATOM 649 N N . GLY A 1 85 ? -11.317 3.834 21.149 1.00 58.72 85 GLY A N 1
ATOM 650 C CA . GLY A 1 85 ? -12.515 3.693 21.963 1.00 58.72 85 GLY A CA 1
ATOM 651 C C . GLY A 1 85 ? -13.786 3.673 21.140 1.00 58.72 85 GLY A C 1
ATOM 652 O O . GLY A 1 85 ? -14.204 4.695 20.613 1.00 58.72 85 GLY A O 1
ATOM 653 N N . ARG A 1 86 ? -14.385 2.486 21.069 1.00 47.94 86 ARG A N 1
ATOM 654 C CA . ARG A 1 86 ? -15.817 2.232 21.280 1.00 47.94 86 ARG A CA 1
ATOM 655 C C . ARG A 1 86 ? -15.941 0.758 21.668 1.00 47.94 86 ARG A C 1
ATOM 657 O O . ARG A 1 86 ? -16.378 -0.078 20.891 1.00 47.94 86 ARG A O 1
ATOM 664 N N . HIS A 1 87 ? -15.433 0.452 22.858 1.00 48.66 87 HIS A N 1
ATOM 665 C CA . HIS A 1 87 ? -16.089 -0.527 23.712 1.00 48.66 87 HIS A CA 1
ATOM 666 C C . HIS A 1 87 ? -17.021 0.314 24.588 1.00 48.66 87 HIS A C 1
ATOM 668 O O . HIS A 1 87 ? -16.598 0.827 25.619 1.00 48.66 87 HIS A O 1
ATOM 674 N N . ALA A 1 88 ? -18.200 0.609 24.046 1.00 38.97 88 ALA A N 1
ATOM 675 C CA . ALA A 1 88 ? -19.370 1.022 24.806 1.00 38.97 88 ALA A CA 1
ATOM 676 C C . ALA A 1 88 ? -20.319 -0.175 24.789 1.00 38.97 88 ALA A C 1
ATOM 678 O O . ALA A 1 88 ? -20.357 -0.833 23.719 1.00 38.97 88 ALA A O 1
#

pLDDT: mean 81.34, std 9.52, range [38.97, 90.19]

Secondary structure (DSSP, 8-state):
-HHHHHHHHHHHHHHHHHHHHHHHHHGGGS-HHHHHHHHHHHHHHHHHHHHHHHTT-TTHHHHHHHHHHHHHHHHHHHHHTS-S----